Protein AF-A0A1W1XT63-F1 (afdb_monomer)

Sequence (164 aa):
MIDSFKRKLISIFGYTNSNISIFVNIAVVLITYFTTKLLGNNVVVSILSCICAVLMLGAIIQILRKDKNIKMIISYIVGTLFSIFATIMVYQINKYSNTNNDIMLAYVIKISICVMALLFDIPGAFFIMNKNNSKRKKILILACMIYITLIAVALILFFASKDI

Mean predicted aligned error: 10.66 Å

Solvent-accessible surface area (backbone atoms only — not comparable to full-atom values): 8868 Å² total; per-residue (Å²): 111,69,72,58,53,54,49,54,50,49,61,74,65,55,69,89,53,77,73,54,59,58,54,48,54,53,49,49,54,50,51,48,55,52,38,37,76,72,63,38,66,69,54,34,42,53,51,38,49,52,52,27,53,53,30,47,52,44,26,54,51,41,67,72,39,89,81,62,50,62,70,57,35,49,50,28,47,53,51,24,53,50,34,50,49,51,30,53,50,54,47,50,46,53,51,27,58,76,66,70,34,62,69,61,34,51,52,53,51,45,53,48,41,55,53,50,40,55,60,55,38,53,61,44,51,55,55,51,70,39,81,90,53,54,70,69,59,37,53,52,47,51,51,51,44,53,50,48,44,51,50,37,52,50,50,42,54,61,57,56,66,68,77,112

Radius of gyration: 18.55 Å; Cα contacts (8 Å, |Δi|>4): 98; chains: 1; bounding box: 47×46×45 Å

Organism: NCBI:txid1121291

pLDDT: mean 72.34, std 12.57, range [39.47, 87.31]

Foldseek 3Di:
DVVVVLVVLCVVLVPPDPVVLVVVLVVLVVVLVVCCVPPNLVVSLVSLVVVLVVLVSSLVSLVVDPPNPVVSNVSSVLSNVVSVLVSVLSVQLVVCVVVVVVVSNLVSVLVSLVVVLVSLVVVLVVVLPDPPDDPVVNVVSVVVSVVSVVVSVVVNVVSVVVVD

Structure (mmCIF, N/CA/C/O backbone):
data_AF-A0A1W1XT63-F1
#
_entry.id   AF-A0A1W1XT63-F1
#
loop_
_atom_site.group_PDB
_atom_site.id
_atom_site.type_symbol
_atom_site.label_atom_id
_atom_site.label_alt_id
_atom_site.label_comp_id
_atom_site.label_asym_id
_atom_site.label_entity_id
_atom_site.label_seq_id
_atom_site.pdbx_PDB_ins_code
_atom_site.Cartn_x
_atom_site.Cartn_y
_atom_site.Cartn_z
_atom_site.occupancy
_atom_site.B_iso_or_equiv
_atom_site.auth_seq_id
_atom_site.auth_comp_id
_atom_site.auth_asym_id
_atom_site.auth_atom_id
_atom_site.pdbx_PDB_model_num
ATOM 1 N N . MET A 1 1 ? -22.320 29.324 8.327 1.00 48.84 1 MET A N 1
ATOM 2 C CA . MET A 1 1 ? -22.045 28.653 7.030 1.00 48.84 1 MET A CA 1
ATOM 3 C C . MET A 1 1 ? -21.006 27.533 7.166 1.00 48.84 1 MET A C 1
ATOM 5 O O . MET A 1 1 ? -21.313 26.402 6.805 1.00 48.84 1 MET A O 1
ATOM 9 N N . ILE A 1 2 ? -19.843 27.795 7.782 1.00 54.38 2 ILE A N 1
ATOM 10 C CA . ILE A 1 2 ? -18.771 26.804 8.041 1.00 54.38 2 ILE A CA 1
ATOM 11 C C . ILE A 1 2 ? -19.268 25.569 8.820 1.00 54.38 2 ILE A C 1
ATOM 13 O O . ILE A 1 2 ? -18.957 24.441 8.448 1.00 54.38 2 ILE A O 1
ATOM 17 N N . ASP A 1 3 ? -20.129 25.748 9.827 1.00 59.91 3 ASP A N 1
ATOM 18 C CA . ASP A 1 3 ? -20.659 24.622 10.617 1.00 59.91 3 ASP A CA 1
ATOM 19 C C . ASP A 1 3 ? -21.652 23.721 9.872 1.00 59.91 3 ASP A C 1
ATOM 21 O O . ASP A 1 3 ? -21.847 22.568 10.257 1.00 59.91 3 ASP A O 1
ATOM 25 N N . SER A 1 4 ? -22.313 24.223 8.825 1.00 59.09 4 SER A N 1
ATOM 26 C CA . SER A 1 4 ? -23.206 23.409 7.985 1.00 59.09 4 SER A CA 1
ATOM 27 C C . SER A 1 4 ? -22.383 22.573 6.999 1.00 59.09 4 SER A C 1
ATOM 29 O O . SER A 1 4 ? -22.608 21.369 6.861 1.00 59.09 4 SER A O 1
ATOM 31 N N . PHE A 1 5 ? -21.348 23.181 6.413 1.00 59.22 5 PHE A N 1
ATOM 32 C CA . PHE A 1 5 ? -20.413 22.508 5.516 1.00 59.22 5 PHE A CA 1
ATOM 33 C C . PHE A 1 5 ? -19.601 21.424 6.242 1.00 59.22 5 PHE A C 1
ATOM 35 O O . PHE A 1 5 ? -19.547 20.279 5.793 1.00 59.22 5 PHE A O 1
ATOM 42 N N . LYS A 1 6 ? -19.072 21.741 7.431 1.00 56.19 6 LYS A N 1
ATOM 43 C CA . LYS A 1 6 ? -18.375 20.787 8.305 1.00 56.19 6 LYS A CA 1
ATOM 44 C C . LYS A 1 6 ? -19.259 19.588 8.667 1.00 56.19 6 LYS A C 1
ATOM 46 O O . LYS A 1 6 ? -18.787 18.457 8.626 1.00 56.19 6 LYS A O 1
ATOM 51 N N . ARG A 1 7 ? -20.544 19.807 8.978 1.00 61.78 7 ARG A N 1
ATOM 52 C CA . ARG A 1 7 ? -21.497 18.723 9.289 1.00 61.78 7 ARG A CA 1
ATOM 53 C C . ARG A 1 7 ? -21.778 17.815 8.089 1.00 61.78 7 ARG A C 1
ATOM 55 O O . ARG A 1 7 ? -21.750 16.600 8.260 1.00 61.78 7 ARG A O 1
ATOM 62 N N . LYS A 1 8 ? -21.967 18.375 6.888 1.00 60.66 8 LYS A N 1
ATOM 63 C CA . LYS A 1 8 ? -22.129 17.583 5.652 1.00 60.66 8 LYS A CA 1
ATOM 64 C C . LYS A 1 8 ? -20.889 16.745 5.336 1.00 60.66 8 LYS A C 1
ATOM 66 O O . LYS A 1 8 ? -21.005 15.564 5.019 1.00 60.66 8 LYS A O 1
ATOM 71 N N . LEU A 1 9 ? -19.700 17.319 5.492 1.00 53.50 9 LEU A N 1
ATOM 72 C CA . LEU A 1 9 ? -18.448 16.584 5.328 1.00 53.50 9 LEU A CA 1
ATOM 73 C C . LEU A 1 9 ? -18.315 15.448 6.352 1.00 53.50 9 LEU A C 1
ATOM 75 O O . LEU A 1 9 ? -18.041 14.312 5.976 1.00 53.50 9 LEU A O 1
ATOM 79 N N . ILE A 1 10 ? -18.600 15.704 7.630 1.00 60.91 10 ILE A N 1
ATOM 80 C CA . ILE A 1 10 ? -18.579 14.660 8.667 1.00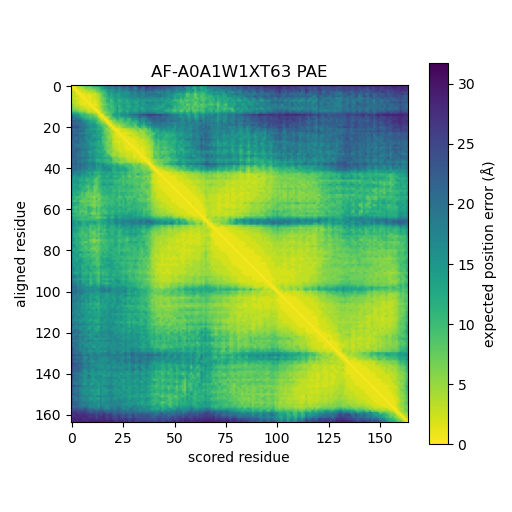 60.91 10 ILE A CA 1
ATOM 81 C C . ILE A 1 10 ? -19.574 13.531 8.354 1.00 60.91 10 ILE A C 1
ATOM 83 O O . ILE A 1 10 ? -19.246 12.375 8.605 1.00 60.91 10 ILE A O 1
ATOM 87 N N . SER A 1 11 ? -20.745 13.821 7.773 1.00 60.84 11 SER A N 1
ATOM 88 C CA . SER A 1 11 ? -21.691 12.768 7.368 1.00 60.84 11 SER A CA 1
ATOM 89 C C . SER A 1 11 ? -21.207 11.920 6.18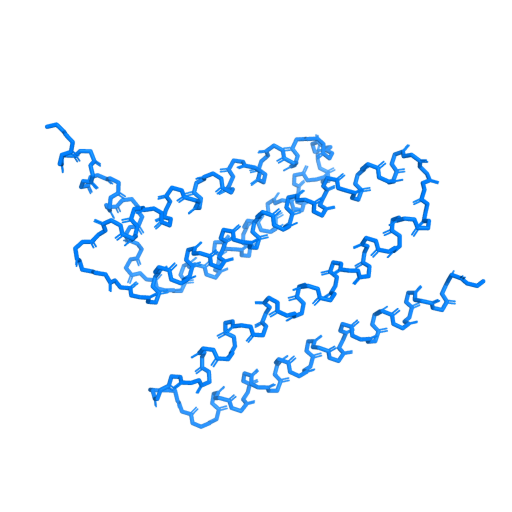9 1.00 60.84 11 SER A C 1
ATOM 91 O O . SER A 1 11 ? -21.485 10.728 6.163 1.00 60.84 11 SER A O 1
ATOM 93 N N . ILE A 1 12 ? -20.448 12.495 5.251 1.00 61.38 12 ILE A N 1
ATOM 94 C CA . ILE A 1 12 ? -19.915 11.768 4.084 1.00 61.38 12 ILE A CA 1
ATOM 95 C C . ILE A 1 12 ? -18.748 10.856 4.493 1.00 61.38 12 ILE A C 1
ATOM 97 O O . ILE A 1 12 ? -18.642 9.728 4.022 1.00 61.38 12 ILE A O 1
ATOM 101 N N . PHE A 1 13 ? -17.888 11.320 5.405 1.00 56.31 13 PHE A N 1
ATOM 102 C CA . PHE A 1 13 ? -16.714 10.567 5.873 1.00 56.31 13 PHE A CA 1
ATOM 103 C C . PHE A 1 13 ? -16.973 9.736 7.141 1.00 56.31 13 PHE A C 1
ATOM 105 O O . PHE A 1 13 ? -16.102 8.983 7.592 1.00 56.31 13 PHE A O 1
ATOM 112 N N . GLY A 1 14 ? -18.161 9.865 7.731 1.00 53.19 14 GLY A N 1
ATOM 113 C CA . GLY A 1 14 ? -18.624 9.128 8.899 1.00 53.19 14 GLY A CA 1
ATOM 114 C C . GLY A 1 14 ? -19.003 7.692 8.555 1.00 53.19 14 GLY A C 1
ATOM 115 O O . GLY A 1 14 ? -20.167 7.324 8.633 1.00 53.19 14 GLY A O 1
ATOM 116 N N . TYR A 1 15 ? -18.022 6.868 8.191 1.00 52.53 15 TYR A N 1
ATOM 117 C CA . TYR A 1 15 ? -18.234 5.441 7.956 1.00 52.53 15 TYR A CA 1
ATOM 118 C C . TYR A 1 15 ? -18.494 4.716 9.281 1.00 52.53 15 TYR A C 1
ATOM 120 O O . TYR A 1 15 ? -17.567 4.322 9.981 1.00 52.53 15 TYR A O 1
ATOM 128 N N . THR A 1 16 ? -19.759 4.516 9.642 1.00 49.44 16 THR A N 1
ATOM 129 C CA . THR A 1 16 ? -20.175 3.787 10.855 1.00 49.44 16 THR A CA 1
ATOM 130 C C . THR A 1 16 ? -19.841 2.288 10.832 1.00 49.44 16 THR A C 1
ATOM 132 O O . THR A 1 16 ? -19.973 1.633 11.861 1.00 49.44 16 THR A O 1
ATOM 135 N N . ASN A 1 17 ? -19.334 1.745 9.717 1.00 46.88 17 ASN A N 1
ATOM 136 C CA . ASN A 1 17 ? -18.953 0.336 9.582 1.00 46.88 17 ASN A CA 1
ATOM 137 C C . ASN A 1 17 ? -17.480 0.158 9.175 1.00 46.88 17 ASN A C 1
ATOM 139 O O . ASN A 1 17 ? -17.087 0.479 8.055 1.00 46.88 17 ASN A O 1
ATOM 143 N N . SER A 1 18 ? -16.671 -0.429 10.067 1.00 46.06 18 SER A N 1
ATOM 144 C CA . SER A 1 18 ? -15.232 -0.678 9.858 1.00 46.06 18 SER A CA 1
ATOM 145 C C . SER A 1 18 ? -14.918 -1.689 8.753 1.00 46.06 18 SER A C 1
ATOM 147 O O . SER A 1 18 ? -13.808 -1.694 8.236 1.00 46.06 18 SER A O 1
ATOM 149 N N . ASN A 1 19 ? -15.872 -2.547 8.382 1.00 39.78 19 ASN A N 1
ATOM 150 C CA . ASN A 1 19 ? -15.665 -3.562 7.345 1.00 39.78 19 ASN A CA 1
ATOM 151 C C . ASN A 1 19 ? -15.598 -2.962 5.934 1.00 39.78 19 ASN A C 1
ATOM 153 O O . ASN A 1 19 ? -15.048 -3.585 5.032 1.00 39.78 19 ASN A O 1
ATOM 157 N N . ILE A 1 20 ? -16.115 -1.746 5.742 1.00 45.47 20 ILE A N 1
ATOM 158 C CA . ILE A 1 20 ? -16.171 -1.122 4.420 1.00 45.47 20 ILE A CA 1
ATOM 159 C C . ILE A 1 20 ? -14.809 -0.519 4.032 1.00 45.47 20 ILE A C 1
ATOM 161 O O . ILE A 1 20 ? -14.480 -0.488 2.853 1.00 45.47 20 ILE A O 1
ATOM 165 N N . SER A 1 21 ? -13.946 -0.148 4.989 1.00 50.88 21 SER A N 1
ATOM 166 C CA . SER A 1 21 ? -12.633 0.441 4.671 1.00 50.88 21 SER A CA 1
ATOM 167 C C . SER A 1 21 ? -11.675 -0.539 3.983 1.00 50.88 21 SER A C 1
ATOM 169 O O . SER A 1 21 ? -10.953 -0.152 3.069 1.00 50.88 21 SER A O 1
ATOM 171 N N . ILE A 1 22 ? -11.694 -1.819 4.370 1.00 43.72 22 ILE A N 1
ATOM 172 C CA . ILE A 1 22 ? -10.837 -2.853 3.771 1.00 43.72 22 ILE A CA 1
ATOM 173 C C . ILE A 1 22 ? -11.308 -3.174 2.347 1.00 43.72 22 ILE A C 1
ATOM 175 O O . ILE A 1 22 ? -10.492 -3.206 1.429 1.00 43.72 22 ILE A O 1
ATOM 179 N N . PHE A 1 23 ? -12.620 -3.338 2.140 1.00 39.47 23 PHE A N 1
ATOM 180 C CA . PHE A 1 23 ? -13.192 -3.581 0.811 1.00 39.47 23 PHE A CA 1
ATOM 181 C C . PHE A 1 23 ? -13.004 -2.394 -0.135 1.00 39.47 23 PHE A C 1
ATOM 183 O O . PHE A 1 23 ? -12.698 -2.605 -1.303 1.00 39.47 23 PHE A O 1
ATOM 190 N N . VAL A 1 24 ? -13.116 -1.159 0.361 1.00 52.16 24 VAL A N 1
ATOM 191 C CA . VAL A 1 24 ? -12.837 0.047 -0.432 1.00 52.16 24 VAL A CA 1
ATOM 192 C C . VAL A 1 24 ? -11.361 0.115 -0.819 1.00 52.16 24 VAL A C 1
ATOM 194 O O . VAL A 1 24 ? -11.068 0.395 -1.974 1.00 52.16 24 VAL A O 1
ATOM 197 N N . ASN A 1 25 ? -10.428 -0.216 0.079 1.00 49.94 25 ASN A N 1
ATOM 198 C CA . ASN A 1 25 ? -9.001 -0.242 -0.260 1.00 49.94 25 ASN A CA 1
ATOM 199 C C . ASN A 1 25 ? -8.668 -1.325 -1.301 1.00 49.94 25 ASN A C 1
ATOM 201 O O . ASN A 1 25 ? -7.933 -1.054 -2.247 1.00 49.94 25 ASN A O 1
ATOM 205 N N . ILE A 1 26 ? -9.244 -2.527 -1.178 1.00 48.91 26 ILE A N 1
ATOM 206 C CA . ILE A 1 26 ? -9.076 -3.604 -2.171 1.00 48.91 26 ILE A CA 1
ATOM 207 C C . ILE A 1 26 ? -9.696 -3.203 -3.519 1.00 48.91 26 ILE A C 1
ATOM 209 O O . ILE A 1 26 ? -9.077 -3.398 -4.565 1.00 48.91 26 ILE A O 1
ATOM 213 N N . ALA A 1 27 ? -10.890 -2.606 -3.504 1.00 50.22 27 ALA A N 1
ATOM 214 C CA . ALA A 1 27 ? -11.563 -2.122 -4.705 1.00 50.22 27 ALA A CA 1
ATOM 215 C C . ALA A 1 27 ? -10.769 -1.004 -5.386 1.00 50.22 27 ALA A C 1
ATOM 217 O O . ALA A 1 27 ? -10.629 -1.022 -6.602 1.00 50.22 27 ALA A O 1
ATOM 218 N N . VAL A 1 28 ? -10.190 -0.077 -4.618 1.00 58.25 28 VAL A N 1
ATOM 219 C CA . VAL A 1 28 ? -9.298 0.963 -5.142 1.00 58.25 28 VAL A CA 1
ATOM 220 C C . VAL A 1 28 ? -8.094 0.332 -5.833 1.00 58.25 28 VAL A C 1
ATOM 222 O O . VAL A 1 28 ? -7.845 0.664 -6.984 1.00 58.25 28 VAL A O 1
ATOM 225 N N . VAL A 1 29 ? -7.409 -0.629 -5.204 1.00 57.16 29 VAL A N 1
ATOM 226 C CA . VAL A 1 29 ? -6.253 -1.313 -5.816 1.00 57.16 29 VAL A CA 1
ATOM 227 C C . VAL A 1 29 ? -6.639 -2.033 -7.115 1.00 57.16 29 VAL A C 1
ATOM 229 O O . VAL A 1 29 ? -5.921 -1.924 -8.110 1.00 57.16 29 VAL A O 1
ATOM 232 N N . LEU A 1 30 ? -7.787 -2.719 -7.146 1.00 54.81 30 LEU A N 1
ATOM 233 C CA . LEU A 1 30 ? -8.297 -3.383 -8.353 1.00 54.81 30 LEU A CA 1
ATOM 234 C C . LEU A 1 30 ? -8.660 -2.380 -9.452 1.00 54.81 30 LEU A C 1
ATOM 236 O O . LEU A 1 30 ? -8.265 -2.566 -10.601 1.00 54.81 30 LEU A O 1
ATOM 240 N N . ILE A 1 31 ? -9.365 -1.300 -9.114 1.00 60.25 31 ILE A N 1
ATOM 241 C CA . ILE A 1 31 ? -9.724 -0.237 -10.061 1.00 60.25 31 ILE A CA 1
ATOM 242 C C . ILE A 1 31 ? -8.458 0.424 -10.609 1.00 60.25 31 ILE A C 1
ATOM 244 O O . ILE A 1 31 ? -8.374 0.661 -11.812 1.00 60.25 31 ILE A O 1
ATOM 248 N N . THR A 1 32 ? -7.443 0.660 -9.775 1.00 57.75 32 THR A N 1
ATOM 249 C CA . THR A 1 32 ? -6.136 1.176 -10.203 1.00 57.75 32 THR A CA 1
ATOM 250 C C . THR A 1 32 ? -5.438 0.209 -11.163 1.00 57.75 32 THR A C 1
ATOM 252 O O . THR A 1 32 ? -4.939 0.644 -12.195 1.00 57.75 32 THR A O 1
ATOM 255 N N . TYR A 1 33 ? -5.455 -1.099 -10.891 1.00 59.31 33 TYR A N 1
ATOM 256 C CA . TYR A 1 33 ? -4.877 -2.112 -11.786 1.00 59.31 33 TYR A CA 1
ATOM 257 C C . TYR A 1 33 ? -5.621 -2.236 -13.129 1.00 59.31 33 TYR A C 1
ATOM 259 O O . TYR A 1 33 ? -5.012 -2.418 -14.183 1.00 59.31 33 TYR A O 1
ATOM 267 N N . PHE A 1 34 ? -6.950 -2.130 -13.132 1.00 57.22 34 PHE A N 1
ATOM 268 C CA . PHE A 1 34 ? -7.709 -2.147 -14.385 1.00 57.22 34 PHE A CA 1
ATOM 269 C C . PHE A 1 34 ? -7.523 -0.850 -15.177 1.00 57.22 34 PHE A C 1
ATOM 271 O O . PHE A 1 34 ? -7.406 -0.888 -16.402 1.00 57.22 34 PHE A O 1
ATOM 278 N N . THR A 1 35 ? -7.432 0.293 -14.495 1.00 60.81 35 THR A N 1
ATOM 279 C CA . THR A 1 35 ? -7.181 1.584 -15.151 1.00 60.81 35 THR A CA 1
ATOM 280 C C . THR A 1 35 ? -5.759 1.698 -15.701 1.00 60.81 35 THR A C 1
ATOM 282 O O . THR A 1 35 ? -5.609 2.262 -16.783 1.00 60.81 35 THR A O 1
ATOM 285 N N . THR A 1 36 ? -4.734 1.095 -15.079 1.00 57.81 36 THR A N 1
ATOM 286 C CA . THR A 1 36 ? -3.376 1.023 -15.670 1.00 57.81 36 THR A CA 1
ATOM 287 C C . THR A 1 36 ? -3.360 0.247 -16.967 1.00 57.81 36 THR A C 1
ATOM 289 O O . THR A 1 36 ? -2.751 0.689 -17.940 1.00 57.81 36 THR A O 1
ATOM 292 N N . LYS A 1 37 ? -4.064 -0.884 -17.002 1.00 56.25 37 LYS A N 1
ATOM 293 C CA . LYS A 1 37 ? -4.098 -1.751 -18.178 1.00 56.25 37 LYS A CA 1
ATOM 294 C C . LYS A 1 37 ? -4.885 -1.148 -19.348 1.00 56.25 37 LYS A C 1
ATOM 296 O O . LYS A 1 37 ? -4.594 -1.484 -20.491 1.00 56.25 37 LYS A O 1
ATOM 301 N N . LEU A 1 38 ? -5.869 -0.285 -19.075 1.00 57.97 38 LEU A N 1
ATOM 302 C CA . LEU A 1 38 ? -6.796 0.239 -20.087 1.00 57.97 38 LEU A CA 1
ATOM 303 C C . LEU A 1 38 ? -6.526 1.689 -20.523 1.00 57.97 38 LEU A C 1
ATOM 305 O O . LEU A 1 38 ? -6.828 2.023 -21.664 1.00 57.97 38 LEU A O 1
ATOM 309 N N . LEU A 1 39 ? -5.998 2.554 -19.648 1.00 63.66 39 LEU A N 1
ATOM 310 C CA . LEU A 1 39 ? -5.953 4.013 -19.877 1.00 63.66 39 LEU A CA 1
ATOM 311 C C . LEU A 1 39 ? -4.534 4.603 -19.926 1.00 63.66 39 LEU A C 1
ATOM 313 O O . LEU A 1 39 ? -4.372 5.800 -20.159 1.00 63.66 39 LEU A O 1
ATOM 317 N N . GLY A 1 40 ? -3.503 3.777 -19.733 1.00 64.94 40 GLY A N 1
ATOM 318 C CA . GLY A 1 40 ? -2.107 4.207 -19.736 1.00 64.94 40 GLY A CA 1
ATOM 319 C C . GLY A 1 40 ? -1.653 4.822 -18.407 1.00 64.94 40 GLY A C 1
ATOM 320 O O . GLY A 1 40 ? -2.427 5.377 -17.624 1.00 64.94 40 GLY A O 1
ATOM 321 N N . ASN A 1 41 ? -0.351 4.724 -18.143 1.00 68.25 41 ASN A N 1
ATOM 322 C CA . ASN A 1 41 ? 0.230 4.991 -16.823 1.00 68.25 41 ASN A CA 1
ATOM 323 C C . ASN A 1 41 ? 0.037 6.434 -16.318 1.00 68.25 41 ASN A C 1
ATOM 325 O O . ASN A 1 41 ? -0.056 6.646 -15.111 1.00 68.25 41 ASN A O 1
ATOM 329 N N . ASN A 1 42 ? -0.073 7.429 -17.206 1.00 69.56 42 ASN A N 1
ATOM 330 C CA . ASN A 1 42 ? -0.278 8.827 -16.802 1.00 69.56 42 ASN A CA 1
ATOM 331 C C . ASN A 1 42 ? -1.663 9.056 -16.172 1.00 69.56 42 ASN A C 1
ATOM 333 O O . ASN A 1 42 ? -1.768 9.754 -15.166 1.00 69.56 42 ASN A O 1
ATOM 337 N N . VAL A 1 43 ? -2.711 8.419 -16.707 1.00 75.25 43 VAL A N 1
ATOM 338 C CA . VAL A 1 43 ? -4.084 8.532 -16.178 1.00 75.25 43 VAL A CA 1
ATOM 339 C C . VAL A 1 43 ? -4.179 7.919 -14.780 1.00 75.25 43 VAL A C 1
ATOM 341 O O . VAL A 1 43 ? -4.868 8.433 -13.902 1.00 75.25 43 VAL A O 1
ATOM 344 N N . VAL A 1 44 ? -3.424 6.852 -14.539 1.00 71.69 44 VAL A N 1
ATOM 345 C CA . VAL A 1 44 ? -3.386 6.139 -13.256 1.00 71.69 44 VAL A CA 1
ATOM 346 C C . VAL A 1 44 ? -2.803 7.010 -12.162 1.00 71.69 44 VAL A C 1
ATOM 348 O O . VAL A 1 44 ? -3.370 7.085 -11.073 1.00 71.69 44 VAL A O 1
ATOM 351 N N . VAL A 1 45 ? -1.683 7.681 -12.445 1.00 75.50 45 VAL A N 1
ATOM 352 C CA . VAL A 1 45 ? -1.057 8.602 -11.491 1.00 75.50 45 VAL A CA 1
ATOM 353 C C . VAL A 1 45 ? -2.037 9.718 -11.127 1.00 75.50 45 VAL A C 1
ATOM 355 O O . VAL A 1 45 ? -2.158 10.059 -9.949 1.00 75.50 45 VAL A O 1
ATOM 358 N N . SER A 1 46 ? -2.800 10.235 -12.096 1.00 72.19 46 SER A N 1
ATOM 359 C CA . SER A 1 46 ? -3.847 11.232 -11.840 1.00 72.19 46 SER A CA 1
ATOM 360 C C . SER A 1 46 ? -4.980 10.687 -10.962 1.00 72.19 46 SER A C 1
ATOM 362 O O . SER A 1 46 ? -5.361 11.342 -9.992 1.00 72.19 46 SER A O 1
ATOM 364 N N . ILE A 1 47 ? -5.483 9.479 -11.238 1.00 76.00 47 ILE A N 1
ATOM 365 C CA . ILE A 1 47 ? -6.540 8.843 -10.433 1.00 76.00 47 ILE A CA 1
ATOM 366 C C . ILE A 1 47 ? -6.063 8.600 -8.996 1.00 76.00 47 ILE A C 1
ATOM 368 O O . ILE A 1 47 ? -6.762 8.962 -8.048 1.00 76.00 47 ILE A O 1
ATOM 372 N N . LEU A 1 48 ? -4.867 8.033 -8.819 1.00 77.00 48 LEU A N 1
ATOM 373 C CA . LEU A 1 48 ? -4.281 7.795 -7.498 1.00 77.00 48 LEU A CA 1
ATOM 374 C C . LEU A 1 48 ? -4.076 9.103 -6.724 1.00 77.00 48 LEU A C 1
ATOM 376 O O . LEU A 1 48 ? -4.410 9.175 -5.541 1.00 77.00 48 LEU A O 1
ATOM 380 N N . SER A 1 49 ? -3.638 10.163 -7.406 1.00 71.62 49 SER A N 1
ATOM 381 C CA . SER A 1 49 ? -3.505 11.499 -6.815 1.00 71.62 49 SER A CA 1
ATOM 382 C C . SER A 1 49 ? -4.856 12.053 -6.342 1.00 71.62 49 SER A C 1
ATOM 384 O O . SER A 1 49 ? -4.946 12.596 -5.239 1.00 71.62 49 SER A O 1
ATOM 386 N N . CYS A 1 50 ? -5.933 11.866 -7.117 1.00 71.69 50 CYS A N 1
ATOM 387 C CA . CYS A 1 50 ? -7.290 12.240 -6.704 1.00 71.69 50 CYS A CA 1
ATOM 388 C C . CYS A 1 50 ? -7.759 11.451 -5.475 1.00 71.69 50 CYS A C 1
ATOM 390 O O . CYS A 1 50 ? -8.272 12.043 -4.525 1.00 71.69 50 CYS A O 1
ATOM 392 N N . ILE A 1 51 ? -7.550 10.132 -5.454 1.00 76.69 51 ILE A N 1
ATOM 393 C CA . ILE A 1 51 ? -7.890 9.288 -4.297 1.00 76.69 51 ILE A CA 1
ATOM 394 C C . ILE A 1 51 ? -7.109 9.745 -3.062 1.00 76.69 51 ILE A C 1
ATOM 396 O O . ILE A 1 51 ? -7.672 9.873 -1.975 1.00 76.69 51 ILE A O 1
ATOM 400 N N . CYS A 1 52 ? -5.823 10.049 -3.228 1.00 77.00 52 CYS A N 1
ATOM 401 C CA . CYS A 1 52 ? -4.983 10.575 -2.166 1.00 77.00 52 CYS A CA 1
ATOM 402 C C . CYS A 1 52 ? -5.509 11.907 -1.605 1.00 77.00 52 CYS A C 1
ATOM 404 O O . CYS A 1 52 ? -5.549 12.083 -0.386 1.00 77.00 52 CYS A O 1
ATOM 406 N N . ALA A 1 53 ? -5.955 12.826 -2.464 1.00 68.81 53 ALA A N 1
ATOM 407 C CA . ALA A 1 53 ? -6.553 14.089 -2.036 1.00 68.81 53 ALA A CA 1
ATOM 408 C C . ALA A 1 53 ? -7.848 13.869 -1.231 1.00 68.81 53 ALA A C 1
ATOM 410 O O . ALA A 1 53 ? -8.048 14.498 -0.189 1.00 68.81 53 ALA A O 1
ATOM 411 N N . VAL A 1 54 ? -8.700 12.930 -1.660 1.00 72.50 54 VAL A N 1
ATOM 412 C CA . VAL A 1 54 ? -9.926 12.556 -0.931 1.00 72.50 54 VAL A CA 1
ATOM 413 C C . VAL A 1 54 ? -9.600 11.961 0.442 1.00 72.50 54 VAL A C 1
ATOM 415 O O . VAL A 1 54 ? -10.236 12.325 1.434 1.00 72.50 54 VAL A O 1
ATOM 418 N N . LEU A 1 55 ? -8.594 11.087 0.530 1.00 74.44 55 LEU A N 1
ATOM 419 C CA . LEU A 1 55 ? -8.155 10.497 1.799 1.00 74.44 55 LEU A CA 1
ATOM 420 C C . LEU A 1 55 ? -7.549 11.543 2.745 1.00 74.44 55 LEU A C 1
ATOM 422 O O . LEU A 1 55 ? -7.882 11.532 3.931 1.00 74.44 55 LEU A O 1
ATOM 426 N N . MET A 1 56 ? -6.756 12.490 2.227 1.00 74.25 56 MET A N 1
ATOM 427 C CA . MET A 1 56 ? -6.246 13.632 2.999 1.00 74.25 56 MET A CA 1
ATOM 428 C C . MET A 1 56 ? -7.380 14.481 3.575 1.00 74.25 56 MET A C 1
ATOM 430 O O . MET A 1 56 ? -7.369 14.795 4.766 1.00 74.25 56 MET A O 1
ATOM 434 N N . LEU A 1 57 ? -8.386 14.821 2.762 1.00 70.81 57 LEU A N 1
ATOM 435 C CA . LEU A 1 57 ? -9.569 15.544 3.235 1.00 70.81 57 LEU A CA 1
ATOM 436 C C . LEU A 1 57 ? -10.294 14.753 4.328 1.00 70.81 57 LEU A C 1
ATOM 438 O O . LEU A 1 57 ? -10.620 15.315 5.376 1.00 70.81 57 LEU A O 1
ATOM 442 N N . GLY A 1 58 ? -10.474 13.446 4.126 1.00 68.75 58 GLY A N 1
ATOM 443 C CA . GLY A 1 58 ? -11.024 12.544 5.134 1.00 68.75 58 GLY A CA 1
ATOM 444 C C . GLY A 1 58 ? -10.232 12.579 6.444 1.00 68.75 58 GLY A C 1
ATOM 445 O O . GLY A 1 58 ? -10.825 12.763 7.506 1.00 68.75 58 GLY A O 1
ATOM 446 N N . ALA A 1 59 ? -8.901 12.499 6.385 1.00 74.06 59 ALA A N 1
ATOM 447 C CA . ALA A 1 59 ? -8.029 12.573 7.558 1.00 74.06 59 ALA A CA 1
ATOM 448 C C . ALA A 1 59 ? -8.178 13.909 8.309 1.00 74.06 59 ALA A C 1
ATOM 450 O O . ALA A 1 59 ? -8.374 13.907 9.528 1.00 74.06 59 ALA A O 1
ATOM 451 N N . ILE A 1 60 ? -8.169 15.039 7.593 1.00 72.19 60 ILE A N 1
ATOM 452 C CA . ILE A 1 60 ? -8.367 16.380 8.169 1.00 72.19 60 ILE A CA 1
ATOM 453 C C . ILE A 1 60 ? -9.724 16.463 8.879 1.00 72.19 60 ILE A C 1
ATOM 455 O O . ILE A 1 60 ? -9.808 16.913 10.023 1.00 72.19 60 ILE A O 1
ATOM 459 N N . ILE A 1 61 ? -10.793 15.985 8.237 1.00 72.31 61 ILE A N 1
ATOM 460 C CA . ILE A 1 61 ? -12.148 16.008 8.803 1.00 72.31 61 ILE A CA 1
ATOM 461 C C . 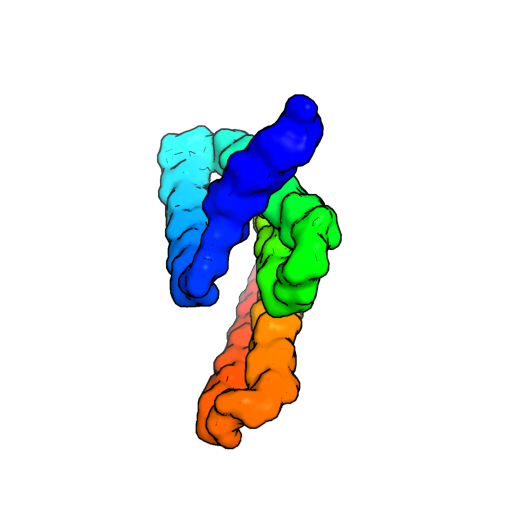ILE A 1 61 ? -12.231 15.158 10.076 1.00 72.31 61 ILE A C 1
ATOM 463 O O . ILE A 1 61 ? -12.829 15.605 11.058 1.00 72.31 61 ILE A O 1
ATOM 467 N N . GLN A 1 62 ? -11.611 13.973 10.095 1.00 73.62 62 GLN A N 1
ATOM 468 C CA . GLN A 1 62 ? -11.585 13.113 11.284 1.00 73.62 62 GLN A CA 1
ATOM 469 C C . GLN A 1 62 ? -10.804 13.751 12.444 1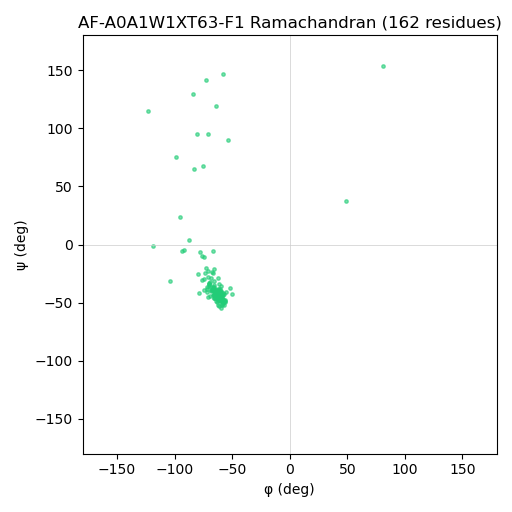.00 73.62 62 GLN A C 1
ATOM 471 O O . GLN A 1 62 ? -11.231 13.639 13.593 1.00 73.62 62 GLN A O 1
ATOM 476 N N . ILE A 1 63 ? -9.709 14.469 12.164 1.00 76.69 63 ILE A N 1
ATOM 477 C CA . ILE A 1 63 ? -8.941 15.215 13.180 1.00 76.69 63 ILE A CA 1
ATOM 478 C C . ILE A 1 63 ? -9.756 16.393 13.744 1.00 76.69 63 ILE A C 1
ATOM 480 O O . ILE A 1 63 ? -9.717 16.657 14.948 1.00 76.69 63 ILE A O 1
ATOM 484 N N . LEU A 1 64 ? -10.519 17.088 12.892 1.00 75.81 64 LEU A N 1
ATOM 485 C CA . LEU A 1 64 ? -11.351 18.243 13.262 1.00 75.81 64 LEU A CA 1
ATOM 486 C C . LEU A 1 64 ? -12.678 17.872 13.953 1.00 75.81 64 LEU A C 1
ATOM 488 O O . LEU A 1 64 ? -13.427 18.768 14.379 1.00 75.81 64 LEU A O 1
ATOM 492 N N . ARG A 1 65 ? -13.006 16.579 14.030 1.00 73.62 65 ARG A N 1
ATOM 493 C CA . ARG A 1 65 ? -14.226 16.058 14.653 1.00 73.62 65 ARG A CA 1
ATOM 494 C C . ARG A 1 65 ? -14.134 16.164 16.185 1.00 73.62 65 ARG A C 1
ATOM 496 O O . ARG A 1 65 ? -13.068 15.973 16.765 1.00 73.62 65 ARG A O 1
ATOM 503 N N . LYS A 1 66 ? -15.245 16.499 16.857 1.00 64.25 66 LYS A N 1
ATOM 504 C CA . LYS A 1 66 ? -15.275 16.652 18.329 1.00 64.25 66 LYS A CA 1
ATOM 505 C C . LYS A 1 66 ? -15.174 15.300 19.049 1.00 64.25 66 LYS A C 1
ATOM 507 O O . LYS A 1 6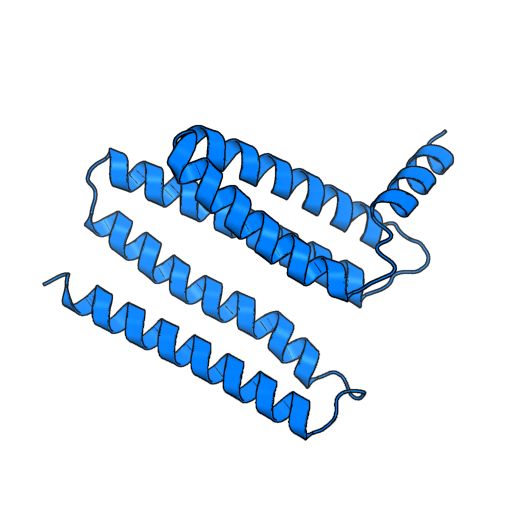6 ? -14.436 15.182 20.021 1.00 64.25 66 LYS A O 1
ATOM 512 N N . ASP A 1 67 ? -15.862 14.279 18.550 1.00 69.62 67 ASP A N 1
ATOM 513 C CA . ASP A 1 67 ? -15.807 12.884 18.997 1.00 69.62 67 ASP A CA 1
ATOM 514 C C . ASP A 1 67 ? -14.615 12.158 18.355 1.00 69.62 67 ASP A C 1
ATOM 516 O O . ASP A 1 67 ? -14.784 11.259 17.53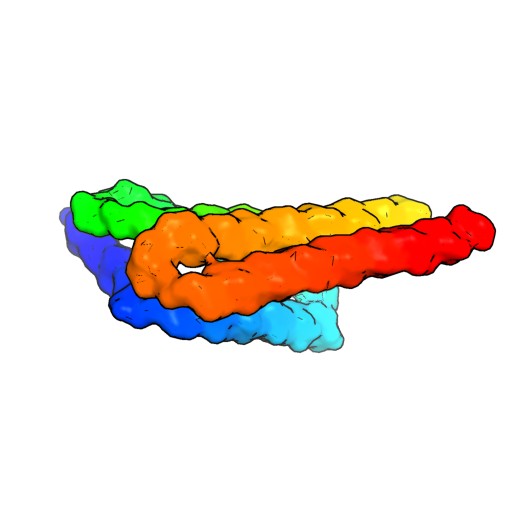4 1.00 69.62 67 ASP A O 1
ATOM 520 N N . LYS A 1 68 ? -13.394 12.598 18.693 1.00 66.81 68 LYS A N 1
ATOM 521 C CA . LYS A 1 68 ? -12.121 12.097 18.141 1.00 66.81 68 LYS A CA 1
ATOM 522 C C . LYS A 1 68 ? -11.998 10.572 18.266 1.00 66.81 68 LYS A C 1
ATOM 524 O O . LYS A 1 68 ? -11.452 10.051 19.238 1.00 66.81 68 LYS A O 1
ATOM 529 N N . ASN A 1 69 ? -12.465 9.838 17.259 1.00 76.69 69 ASN A N 1
ATOM 530 C CA . ASN A 1 69 ? -12.283 8.397 17.187 1.00 76.69 69 ASN A CA 1
ATOM 531 C C . ASN A 1 69 ? -10.874 8.099 16.667 1.00 76.69 69 ASN A C 1
ATOM 533 O O . ASN A 1 69 ? -10.634 8.058 15.459 1.00 76.69 69 ASN A O 1
ATOM 537 N N . ILE A 1 70 ? -9.945 7.872 17.598 1.00 72.75 70 ILE A N 1
ATOM 538 C CA . ILE A 1 70 ? -8.524 7.625 17.312 1.00 72.75 70 ILE A CA 1
ATOM 539 C C . ILE A 1 70 ? -8.340 6.501 16.281 1.00 72.75 70 ILE A C 1
ATOM 541 O O . ILE A 1 70 ? -7.499 6.619 15.396 1.00 72.75 70 ILE A O 1
ATOM 545 N N . LYS A 1 71 ? -9.163 5.443 16.327 1.00 71.25 71 LYS A N 1
ATOM 546 C CA . LYS A 1 71 ? -9.070 4.329 15.368 1.00 71.25 71 LYS A CA 1
ATOM 547 C C . LYS A 1 71 ? -9.374 4.774 13.936 1.00 71.25 71 LYS A C 1
ATOM 549 O O . LYS A 1 71 ? -8.683 4.355 13.013 1.00 71.25 71 LYS A O 1
ATOM 554 N N . MET A 1 72 ? -10.379 5.632 13.748 1.00 69.69 72 MET A N 1
ATOM 555 C CA . MET A 1 72 ? -10.697 6.185 12.427 1.00 69.69 72 MET A CA 1
ATOM 556 C C . MET A 1 72 ? -9.620 7.152 11.953 1.00 69.69 72 MET A C 1
ATOM 558 O O . MET A 1 72 ? -9.191 7.048 10.810 1.00 69.69 72 MET A O 1
ATOM 562 N N . ILE A 1 73 ? -9.144 8.042 12.828 1.00 75.06 73 ILE A N 1
ATOM 563 C CA . ILE A 1 73 ? -8.066 8.985 12.497 1.00 75.06 73 ILE A CA 1
ATOM 564 C C . ILE A 1 73 ? -6.832 8.220 11.999 1.00 75.06 73 ILE A C 1
ATOM 566 O O . ILE A 1 73 ? -6.333 8.509 10.914 1.00 75.06 73 ILE A O 1
ATOM 570 N N . ILE A 1 74 ? -6.396 7.191 12.735 1.00 72.44 74 ILE A N 1
ATOM 571 C CA . ILE A 1 74 ? -5.263 6.342 12.340 1.00 72.44 74 ILE A CA 1
ATOM 572 C C . ILE A 1 74 ? -5.540 5.653 11.001 1.00 72.44 74 ILE A C 1
ATOM 574 O O . ILE A 1 74 ? -4.681 5.673 10.127 1.00 72.44 74 ILE A O 1
ATOM 578 N N . SER A 1 75 ? -6.735 5.090 10.799 1.00 75.06 75 SER A N 1
ATOM 579 C CA . SER A 1 75 ? -7.078 4.420 9.538 1.00 75.06 75 SER A CA 1
ATOM 580 C C . SER A 1 75 ? -6.992 5.357 8.328 1.00 75.06 75 SER A C 1
ATOM 582 O O . SER A 1 75 ? -6.502 4.938 7.281 1.00 75.06 75 SER A O 1
ATOM 584 N N . TYR A 1 76 ? -7.452 6.606 8.454 1.00 73.62 76 TYR A N 1
ATOM 585 C CA . T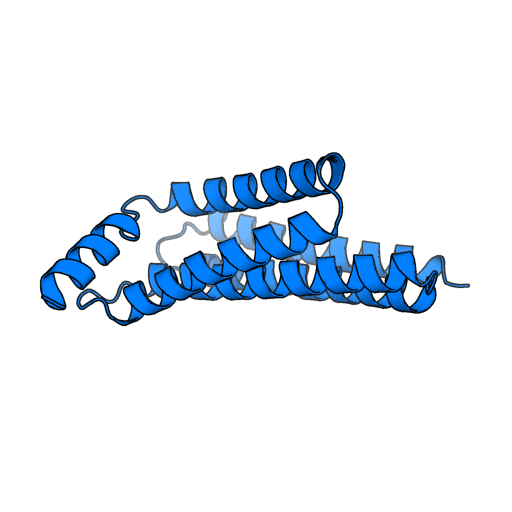YR A 1 76 ? -7.368 7.593 7.372 1.00 73.62 76 TYR A CA 1
ATOM 586 C C . TYR A 1 76 ? -5.932 8.076 7.143 1.00 73.62 76 TYR A C 1
ATOM 588 O O . TYR A 1 76 ? -5.528 8.227 5.992 1.00 73.62 76 TYR A O 1
ATOM 596 N N . ILE A 1 77 ? -5.141 8.269 8.204 1.00 78.12 77 ILE A N 1
ATOM 597 C CA . ILE A 1 77 ? -3.719 8.631 8.086 1.00 78.12 77 ILE A CA 1
ATOM 598 C C . ILE A 1 77 ? -2.940 7.512 7.386 1.00 78.12 77 ILE A C 1
ATOM 600 O O . ILE A 1 77 ? -2.244 7.776 6.409 1.00 78.12 77 ILE A O 1
ATOM 604 N N . VAL A 1 78 ? -3.099 6.262 7.829 1.00 76.12 78 VAL A N 1
ATOM 605 C CA . VAL A 1 78 ? -2.430 5.099 7.225 1.00 76.12 78 VAL A CA 1
ATOM 606 C C . VAL A 1 78 ? -2.863 4.917 5.770 1.00 76.12 78 VAL A C 1
ATOM 608 O O . VAL A 1 78 ? -2.011 4.745 4.903 1.00 76.12 78 VAL A O 1
ATOM 611 N N . GLY A 1 79 ? -4.163 5.026 5.475 1.00 75.50 79 GLY A N 1
ATOM 612 C CA . GLY A 1 79 ? -4.665 4.958 4.100 1.00 75.50 79 GLY A CA 1
ATOM 613 C C . GLY A 1 79 ? -4.102 6.069 3.209 1.00 75.50 79 GLY A C 1
ATOM 614 O O . GLY A 1 79 ? -3.726 5.815 2.067 1.00 75.50 79 GLY A O 1
ATOM 615 N N . THR A 1 80 ? -3.978 7.288 3.739 1.00 77.62 80 THR A N 1
ATOM 616 C CA . THR A 1 80 ? -3.375 8.417 3.017 1.00 77.62 80 THR A CA 1
ATOM 617 C C . THR A 1 80 ? -1.901 8.157 2.719 1.00 77.62 80 THR A C 1
ATOM 619 O O . THR A 1 80 ? -1.485 8.294 1.573 1.00 77.62 80 THR A O 1
ATOM 622 N N . LEU A 1 81 ? -1.120 7.728 3.716 1.00 79.50 81 LEU A N 1
ATOM 623 C CA . LEU A 1 81 ? 0.298 7.395 3.540 1.00 79.50 81 LEU A CA 1
ATOM 624 C C . LEU A 1 81 ? 0.494 6.286 2.501 1.00 79.50 81 LEU A C 1
ATOM 626 O O . LEU A 1 81 ? 1.351 6.409 1.628 1.00 79.50 81 LEU A O 1
ATOM 630 N N . PHE A 1 82 ? -0.341 5.245 2.550 1.00 82.19 82 PHE A N 1
ATOM 631 C CA . PHE A 1 82 ? -0.328 4.162 1.570 1.00 82.19 82 PHE A CA 1
ATOM 632 C C . PHE A 1 82 ? -0.639 4.669 0.157 1.00 82.19 82 PHE A C 1
ATOM 634 O O . PHE A 1 82 ? 0.039 4.296 -0.796 1.00 82.19 82 PHE A O 1
ATOM 641 N N . SER A 1 83 ? -1.630 5.552 0.019 1.00 76.88 83 SER A N 1
ATOM 642 C CA . SER A 1 83 ? -2.012 6.127 -1.274 1.00 76.88 83 SER A CA 1
ATOM 643 C C . SER A 1 83 ? -0.913 7.020 -1.863 1.00 76.88 83 SER A C 1
ATOM 645 O O . SER A 1 83 ? -0.575 6.878 -3.039 1.00 76.88 83 SER A O 1
ATOM 647 N N . ILE A 1 84 ? -0.285 7.880 -1.046 1.00 80.88 84 ILE A N 1
ATOM 648 C CA . ILE A 1 84 ? 0.875 8.693 -1.460 1.00 80.88 84 ILE A CA 1
ATOM 649 C C . ILE A 1 84 ? 1.994 7.779 -1.950 1.00 80.88 84 ILE A C 1
ATOM 651 O O . ILE A 1 84 ? 2.520 7.967 -3.046 1.00 80.88 84 ILE A O 1
ATOM 655 N N . PHE A 1 85 ? 2.328 6.769 -1.149 1.00 84.50 85 PHE A N 1
ATOM 656 C CA . PHE A 1 85 ? 3.378 5.822 -1.475 1.00 84.50 85 PHE A CA 1
ATOM 657 C C . PHE A 1 85 ? 3.098 5.097 -2.796 1.00 84.50 85 PHE A C 1
ATOM 659 O O . PHE A 1 85 ? 3.932 5.125 -3.698 1.00 84.50 85 PHE A O 1
ATOM 666 N N . ALA A 1 86 ? 1.900 4.530 -2.956 1.00 81.50 86 ALA A N 1
ATOM 667 C CA . ALA A 1 86 ? 1.489 3.860 -4.186 1.00 81.50 86 ALA A CA 1
ATOM 668 C C . ALA A 1 86 ? 1.567 4.793 -5.406 1.00 81.50 86 ALA A C 1
ATOM 670 O O . ALA A 1 86 ? 2.067 4.390 -6.455 1.00 81.50 86 ALA A O 1
ATOM 671 N N . THR A 1 87 ? 1.143 6.052 -5.260 1.00 81.25 87 THR A N 1
ATOM 672 C CA . THR A 1 87 ? 1.218 7.063 -6.329 1.00 81.25 87 THR A CA 1
ATOM 673 C C . THR A 1 87 ? 2.663 7.314 -6.759 1.00 81.25 87 THR A C 1
ATOM 675 O O . THR A 1 87 ? 2.968 7.286 -7.954 1.00 81.25 87 THR A O 1
ATOM 678 N N . ILE A 1 88 ? 3.565 7.514 -5.792 1.00 83.06 88 ILE A N 1
ATOM 679 C CA . ILE A 1 88 ? 4.994 7.733 -6.049 1.00 83.06 88 ILE A CA 1
ATOM 680 C C . ILE A 1 88 ? 5.610 6.503 -6.718 1.00 83.06 88 ILE A C 1
ATOM 682 O O . ILE A 1 88 ? 6.341 6.653 -7.697 1.00 83.06 88 ILE A O 1
ATOM 686 N N . MET A 1 89 ? 5.296 5.294 -6.242 1.00 84.94 89 MET A N 1
ATOM 687 C CA . MET A 1 89 ? 5.840 4.068 -6.826 1.00 84.94 89 MET A CA 1
ATOM 688 C C . MET A 1 89 ? 5.407 3.886 -8.278 1.00 84.94 89 MET A C 1
ATOM 690 O O . MET A 1 89 ? 6.252 3.633 -9.133 1.00 84.94 89 MET A O 1
ATOM 694 N N . VAL A 1 90 ? 4.118 4.069 -8.577 1.00 83.50 90 VAL A N 1
ATOM 695 C CA . VAL A 1 90 ? 3.598 3.974 -9.951 1.00 83.50 90 VAL A CA 1
ATOM 696 C C . VAL A 1 90 ? 4.262 5.011 -10.858 1.00 83.50 90 VAL A C 1
ATOM 698 O O . VAL A 1 90 ? 4.664 4.680 -11.974 1.00 83.50 90 VAL A O 1
ATOM 701 N N . TYR A 1 91 ? 4.438 6.244 -10.374 1.00 84.00 91 TYR A N 1
ATOM 702 C CA . TYR A 1 91 ? 5.137 7.286 -11.123 1.00 84.00 91 TYR A CA 1
ATOM 703 C C . TYR A 1 91 ? 6.596 6.908 -11.422 1.00 84.00 91 TYR A C 1
ATOM 705 O O . TYR A 1 91 ? 7.029 7.005 -12.571 1.00 84.00 91 TYR A O 1
ATOM 713 N N . GLN A 1 92 ? 7.343 6.441 -10.418 1.00 85.19 92 GLN A N 1
ATOM 714 C CA . GLN A 1 92 ? 8.751 6.067 -10.575 1.00 85.19 92 GLN A CA 1
ATOM 715 C C . GLN A 1 92 ? 8.915 4.849 -11.490 1.00 85.19 92 GLN A C 1
ATOM 717 O O . GLN A 1 92 ? 9.764 4.875 -12.378 1.00 85.19 92 GLN A O 1
ATOM 722 N N . ILE A 1 93 ? 8.076 3.818 -11.335 1.00 84.94 93 ILE A N 1
ATOM 723 C CA . ILE A 1 93 ? 8.058 2.641 -12.218 1.00 84.94 93 ILE A CA 1
ATOM 724 C C . ILE A 1 93 ? 7.835 3.075 -13.668 1.00 84.94 93 ILE A C 1
ATOM 726 O O . ILE A 1 93 ? 8.606 2.696 -14.545 1.00 84.94 93 ILE A O 1
ATOM 730 N N . ASN A 1 94 ? 6.832 3.921 -13.917 1.00 83.62 94 ASN A N 1
ATOM 731 C CA . ASN A 1 94 ? 6.551 4.424 -15.258 1.00 83.62 94 ASN A CA 1
ATOM 732 C C . ASN A 1 94 ? 7.724 5.243 -15.818 1.00 83.62 94 ASN A C 1
ATOM 734 O O . ASN A 1 94 ? 8.115 5.060 -16.968 1.00 83.62 94 ASN A O 1
ATOM 738 N N . LYS A 1 95 ? 8.315 6.124 -15.004 1.00 85.19 95 LYS A N 1
ATOM 739 C CA . LYS A 1 95 ? 9.463 6.939 -15.409 1.00 85.19 95 LYS A CA 1
ATOM 740 C C . LYS A 1 95 ? 10.646 6.063 -15.816 1.00 85.19 95 LYS A C 1
ATOM 742 O O . LYS A 1 95 ? 11.136 6.213 -16.930 1.00 85.19 95 LYS A O 1
ATOM 747 N N . TYR A 1 96 ? 11.080 5.152 -14.944 1.00 85.69 96 TYR A N 1
ATOM 748 C CA . TYR A 1 96 ? 12.270 4.340 -15.201 1.00 85.69 96 TYR A CA 1
ATOM 749 C C . TYR A 1 96 ? 12.059 3.305 -16.305 1.00 85.69 96 TYR A C 1
ATOM 751 O O . TYR A 1 96 ? 12.976 3.095 -17.100 1.00 85.69 96 TYR A O 1
ATOM 759 N N . SER A 1 97 ? 10.846 2.755 -16.416 1.00 82.50 97 SER A N 1
ATOM 760 C CA . SER A 1 97 ? 10.458 1.882 -17.526 1.00 82.50 97 SER A CA 1
ATOM 761 C C . SER A 1 97 ? 10.512 2.605 -18.873 1.00 82.50 97 SER A C 1
ATOM 763 O O . SER A 1 97 ? 11.024 2.039 -19.827 1.00 82.50 97 SER A O 1
ATOM 765 N N . ASN A 1 98 ? 10.037 3.852 -18.968 1.00 84.44 98 ASN A N 1
ATOM 766 C CA . ASN A 1 98 ? 10.056 4.599 -20.233 1.00 84.44 98 ASN A CA 1
ATOM 767 C C . ASN A 1 98 ? 11.465 5.077 -20.614 1.00 84.44 98 ASN A C 1
ATOM 769 O O . ASN A 1 98 ? 11.748 5.304 -21.786 1.00 84.44 98 ASN A O 1
ATOM 773 N N . THR A 1 99 ? 12.351 5.240 -19.628 1.00 87.00 99 THR A N 1
ATOM 774 C CA . THR A 1 99 ? 13.764 5.576 -19.853 1.00 87.00 99 THR A CA 1
ATOM 775 C C . THR A 1 99 ? 14.659 4.349 -20.063 1.00 87.00 99 THR A C 1
ATOM 777 O O . THR A 1 99 ? 15.871 4.525 -20.152 1.00 87.00 99 THR A O 1
ATOM 780 N N . ASN A 1 100 ? 14.098 3.130 -20.101 1.00 84.81 100 ASN A N 1
ATOM 781 C CA . ASN A 1 100 ? 14.829 1.854 -20.173 1.00 84.81 100 ASN A CA 1
ATOM 782 C C . ASN A 1 100 ? 15.968 1.743 -19.139 1.00 84.81 100 ASN A C 1
ATOM 784 O O . ASN A 1 100 ? 17.052 1.241 -19.430 1.00 84.81 100 ASN A O 1
ATOM 788 N N . ASN A 1 101 ? 15.752 2.271 -17.929 1.00 87.00 101 ASN A N 1
ATOM 789 C CA . ASN A 1 101 ? 16.736 2.211 -16.850 1.00 87.00 101 ASN A CA 1
ATOM 790 C C . ASN A 1 101 ? 16.378 1.061 -15.904 1.00 87.00 101 ASN A C 1
ATOM 792 O O . ASN A 1 101 ? 15.843 1.273 -14.810 1.00 87.00 101 ASN A O 1
ATOM 796 N N . ASP A 1 102 ? 16.656 -0.157 -16.364 1.00 83.31 102 ASP A N 1
ATOM 797 C CA . ASP A 1 102 ? 16.250 -1.404 -15.706 1.00 83.31 102 ASP A CA 1
ATOM 798 C C . ASP A 1 102 ? 16.854 -1.553 -14.305 1.00 83.31 102 ASP A C 1
ATOM 800 O O . ASP A 1 102 ? 16.186 -2.021 -13.385 1.00 83.31 102 ASP A O 1
ATOM 804 N N . ILE A 1 103 ? 18.078 -1.053 -14.109 1.00 84.44 103 ILE A N 1
ATOM 805 C CA . ILE A 1 103 ? 18.768 -1.059 -12.812 1.00 84.44 103 ILE A CA 1
ATOM 806 C C . ILE A 1 103 ? 17.987 -0.224 -11.790 1.00 84.44 103 ILE A C 1
ATOM 808 O O . ILE A 1 103 ? 17.668 -0.695 -10.695 1.00 84.44 103 ILE A O 1
ATOM 812 N N . MET A 1 104 ? 17.641 1.022 -12.135 1.00 85.94 104 MET A N 1
ATOM 813 C CA . MET A 1 104 ? 16.864 1.880 -11.234 1.00 85.94 104 MET A CA 1
ATOM 814 C C . MET A 1 104 ? 15.452 1.342 -11.022 1.00 85.94 104 MET A C 1
ATOM 816 O O . MET A 1 104 ? 14.946 1.391 -9.900 1.00 85.94 104 MET A O 1
ATOM 820 N N . LEU A 1 105 ? 14.835 0.775 -12.060 1.00 84.00 105 LEU A N 1
ATOM 821 C CA . LEU A 1 105 ? 13.533 0.127 -11.950 1.00 84.00 105 LEU A CA 1
ATOM 822 C C . LEU A 1 105 ? 13.564 -1.049 -10.956 1.00 84.00 105 LEU A C 1
ATOM 824 O O . LEU A 1 105 ? 12.682 -1.144 -10.099 1.00 84.00 105 LEU A O 1
ATOM 828 N N . ALA A 1 106 ? 14.595 -1.895 -11.004 1.00 81.94 106 ALA A N 1
ATOM 829 C CA . ALA A 1 106 ? 14.773 -3.005 -10.072 1.00 81.94 106 ALA A CA 1
ATOM 830 C C . ALA A 1 106 ? 14.925 -2.519 -8.621 1.00 81.94 106 ALA A C 1
ATOM 832 O O . ALA A 1 106 ? 14.264 -3.045 -7.719 1.00 81.94 106 ALA A O 1
ATOM 833 N N . TYR A 1 107 ? 15.720 -1.471 -8.376 1.00 84.94 107 TYR A N 1
ATOM 834 C CA . TYR A 1 107 ? 15.833 -0.867 -7.042 1.00 84.94 107 TYR A CA 1
ATOM 835 C C . TYR A 1 107 ? 14.504 -0.303 -6.537 1.00 84.94 107 TYR A C 1
ATOM 837 O O . TYR A 1 107 ? 14.129 -0.531 -5.385 1.00 84.94 107 TYR A O 1
ATOM 845 N N . VAL A 1 108 ? 13.766 0.390 -7.403 1.00 86.94 108 VAL A N 1
ATOM 846 C CA . VAL A 1 108 ? 12.438 0.938 -7.101 1.00 86.94 108 VAL A CA 1
ATOM 847 C C . VAL A 1 108 ? 11.467 -0.179 -6.709 1.00 86.94 108 VAL A C 1
ATOM 849 O O . VAL A 1 108 ? 10.772 -0.052 -5.699 1.00 86.94 108 VAL A O 1
ATOM 852 N N . ILE A 1 109 ? 11.457 -1.305 -7.426 1.00 84.31 109 ILE A N 1
ATOM 853 C CA . ILE A 1 109 ? 10.625 -2.472 -7.089 1.00 84.31 109 ILE A CA 1
ATOM 854 C C . ILE A 1 109 ? 11.044 -3.084 -5.742 1.00 84.31 109 ILE A C 1
ATOM 856 O O . ILE A 1 109 ? 10.184 -3.347 -4.899 1.00 84.31 109 ILE A O 1
ATOM 860 N N . LYS A 1 110 ? 12.348 -3.254 -5.485 1.00 82.88 110 LYS A N 1
ATOM 861 C CA . LYS A 1 110 ? 12.855 -3.807 -4.213 1.00 82.88 110 LYS A CA 1
ATOM 862 C C . LYS A 1 110 ? 12.452 -2.944 -3.016 1.00 82.88 110 LYS A C 1
ATOM 864 O O . LYS A 1 110 ? 11.892 -3.455 -2.047 1.00 82.88 110 LYS A O 1
ATOM 869 N N . ILE A 1 111 ? 12.666 -1.629 -3.107 1.00 84.06 111 ILE A N 1
ATOM 870 C CA . ILE A 1 111 ? 12.255 -0.674 -2.067 1.00 84.06 111 ILE A CA 1
ATOM 871 C C . ILE A 1 111 ? 10.729 -0.704 -1.892 1.00 84.06 111 ILE A C 1
ATOM 873 O O . ILE A 1 111 ? 10.247 -0.671 -0.759 1.00 84.06 111 ILE A O 1
ATOM 877 N N . SER A 1 112 ? 9.971 -0.845 -2.989 1.00 85.62 112 SER A N 1
ATOM 878 C CA . SER A 1 112 ? 8.505 -0.944 -2.942 1.00 85.62 112 SER A CA 1
ATOM 879 C C . SER A 1 112 ? 8.018 -2.084 -2.062 1.00 85.62 112 SER A C 1
ATOM 881 O O . SER A 1 112 ? 7.138 -1.901 -1.220 1.00 85.62 112 SER A O 1
ATOM 883 N N . ILE A 1 113 ? 8.605 -3.263 -2.265 1.00 83.56 113 ILE A N 1
ATOM 884 C CA . ILE A 1 113 ? 8.254 -4.492 -1.554 1.00 83.56 113 ILE A CA 1
ATOM 885 C C . ILE A 1 113 ? 8.595 -4.362 -0.063 1.00 83.56 113 ILE A C 1
ATOM 887 O O . ILE A 1 113 ? 7.752 -4.687 0.774 1.00 83.56 113 ILE A O 1
ATOM 891 N N . CYS A 1 114 ? 9.771 -3.814 0.276 1.00 82.12 114 CYS A N 1
ATOM 892 C CA . CYS A 1 114 ? 10.159 -3.545 1.667 1.00 82.12 114 CYS A CA 1
ATOM 893 C C . CYS A 1 114 ? 9.159 -2.632 2.380 1.00 82.12 114 CYS A C 1
ATOM 895 O O . CYS A 1 114 ? 8.679 -2.946 3.470 1.00 82.12 114 CYS A O 1
ATOM 897 N N . VAL A 1 115 ? 8.848 -1.486 1.771 1.00 83.81 115 VAL A N 1
ATOM 898 C CA . VAL A 1 115 ? 7.976 -0.490 2.399 1.00 83.81 115 VAL A CA 1
ATOM 899 C C . VAL A 1 115 ? 6.542 -1.012 2.496 1.00 83.81 115 VAL A C 1
ATOM 901 O O . VAL A 1 115 ? 5.902 -0.790 3.523 1.00 83.81 115 VAL A O 1
ATOM 904 N N . MET A 1 116 ? 6.046 -1.767 1.505 1.00 81.31 116 MET A N 1
ATOM 905 C CA . MET A 1 116 ? 4.729 -2.402 1.623 1.00 81.31 116 MET A CA 1
ATOM 906 C C . MET A 1 116 ? 4.661 -3.418 2.758 1.00 81.31 116 MET A C 1
ATOM 908 O O . MET A 1 116 ? 3.677 -3.402 3.495 1.00 81.31 116 MET A O 1
ATOM 912 N N . ALA A 1 117 ? 5.682 -4.258 2.944 1.00 81.31 117 ALA A N 1
ATOM 913 C CA . ALA A 1 117 ? 5.708 -5.203 4.061 1.00 81.31 117 ALA A CA 1
ATOM 914 C C . ALA A 1 117 ? 5.596 -4.472 5.413 1.00 81.31 117 ALA A C 1
ATOM 916 O O . ALA A 1 117 ? 4.713 -4.779 6.213 1.00 81.31 117 ALA A O 1
ATOM 917 N N . LEU A 1 118 ? 6.387 -3.410 5.606 1.00 81.12 118 LEU A N 1
ATOM 918 C CA . LEU A 1 118 ? 6.326 -2.581 6.816 1.00 81.12 118 LEU A CA 1
ATOM 919 C C . LEU A 1 118 ? 4.967 -1.884 6.996 1.00 81.12 118 LEU A C 1
ATOM 921 O O . LEU A 1 118 ? 4.454 -1.792 8.113 1.00 81.12 118 LEU A O 1
ATOM 925 N N . LEU A 1 119 ? 4.357 -1.402 5.909 1.00 79.06 119 LEU A N 1
ATOM 926 C CA . LEU A 1 119 ? 3.036 -0.772 5.959 1.00 79.06 119 LEU A CA 1
ATOM 927 C C . LEU A 1 119 ? 1.929 -1.759 6.350 1.00 79.06 119 LEU A C 1
ATOM 929 O O . LEU A 1 119 ? 0.976 -1.339 7.006 1.00 79.06 119 LEU A O 1
ATOM 933 N N . PHE A 1 120 ? 2.044 -3.044 6.003 1.00 77.81 120 PHE A N 1
ATOM 934 C CA . PHE A 1 120 ? 1.120 -4.086 6.472 1.00 77.81 120 PHE A CA 1
ATOM 935 C C . PHE A 1 120 ? 1.347 -4.468 7.939 1.00 77.81 120 PHE A C 1
ATOM 937 O O . PHE A 1 120 ? 0.383 -4.798 8.642 1.00 77.81 120 PHE A O 1
ATOM 944 N N . ASP A 1 121 ? 2.580 -4.348 8.430 1.00 78.81 121 ASP A N 1
ATOM 945 C CA . ASP A 1 121 ? 2.907 -4.666 9.817 1.00 78.81 121 ASP A CA 1
ATOM 946 C C . ASP A 1 121 ? 2.315 -3.661 10.820 1.00 78.81 121 ASP A C 1
ATOM 948 O O . ASP A 1 121 ? 1.884 -4.049 11.910 1.00 78.81 121 ASP A O 1
ATOM 952 N N . ILE A 1 122 ? 2.212 -2.377 10.455 1.00 77.50 122 ILE A N 1
ATOM 953 C CA . ILE A 1 122 ? 1.691 -1.316 11.340 1.00 77.50 122 ILE A CA 1
ATOM 954 C C . ILE A 1 122 ? 0.222 -1.571 11.770 1.00 77.50 122 ILE A C 1
ATOM 956 O O . ILE A 1 122 ? -0.053 -1.596 12.978 1.00 77.50 122 ILE A O 1
ATOM 960 N N . PRO A 1 123 ? -0.748 -1.800 10.856 1.00 72.94 123 PRO A N 1
ATOM 961 C CA . PRO A 1 123 ? -2.112 -2.182 11.227 1.00 72.94 123 PRO A CA 1
ATOM 962 C C . PRO A 1 123 ? -2.172 -3.497 12.008 1.00 72.94 123 PRO A C 1
ATOM 964 O O . PRO A 1 123 ? -2.966 -3.616 12.948 1.00 72.94 123 PRO A O 1
ATOM 967 N N . GLY A 1 124 ? -1.341 -4.477 11.635 1.00 73.56 124 GLY A N 1
ATOM 968 C CA . GLY A 1 124 ? -1.266 -5.773 12.306 1.00 73.56 124 GLY A CA 1
ATOM 969 C C . GLY A 1 124 ? -0.844 -5.639 13.772 1.00 73.56 124 GLY A C 1
ATOM 970 O O . GLY A 1 124 ? -1.521 -6.162 14.664 1.00 73.56 124 GLY A O 1
ATOM 971 N N . ALA A 1 125 ? 0.185 -4.833 14.045 1.00 75.88 125 ALA A N 1
ATOM 972 C CA . ALA A 1 125 ? 0.634 -4.508 15.395 1.00 75.88 125 ALA A CA 1
ATOM 973 C C . ALA A 1 125 ? -0.482 -3.850 16.226 1.00 75.88 125 ALA A C 1
ATOM 975 O O . ALA A 1 125 ? -0.750 -4.269 17.357 1.00 75.88 125 ALA A O 1
ATOM 976 N N . PHE A 1 126 ? -1.214 -2.890 15.649 1.00 77.25 126 PHE A N 1
ATOM 977 C CA . PHE A 1 126 ? -2.350 -2.254 16.326 1.00 77.25 126 PHE A CA 1
ATOM 978 C C . PHE A 1 126 ? -3.468 -3.261 16.660 1.00 77.25 126 PHE A C 1
ATOM 980 O O . PHE A 1 126 ? -4.059 -3.223 17.746 1.00 77.25 126 PHE A O 1
ATOM 987 N N . PHE A 1 127 ? -3.731 -4.215 15.762 1.00 77.00 127 PHE A N 1
ATOM 988 C CA . PHE A 1 127 ? -4.675 -5.308 16.004 1.00 77.00 127 PHE A CA 1
ATOM 989 C C . PHE A 1 127 ? -4.222 -6.242 17.135 1.00 77.00 127 PHE A C 1
ATOM 991 O O . PHE A 1 127 ? -5.052 -6.667 17.948 1.00 77.00 127 PHE A O 1
ATOM 998 N N . ILE A 1 128 ? -2.928 -6.548 17.230 1.00 79.94 128 ILE A N 1
ATOM 999 C CA . ILE A 1 128 ? -2.370 -7.389 18.299 1.00 79.94 128 ILE A CA 1
ATOM 1000 C C . ILE A 1 128 ? -2.435 -6.668 19.654 1.00 79.94 128 ILE A C 1
ATOM 1002 O O . ILE A 1 128 ? -2.799 -7.282 20.664 1.00 79.94 128 ILE A O 1
ATOM 1006 N N . MET A 1 129 ? -2.161 -5.363 19.695 1.00 77.12 129 MET A N 1
ATOM 1007 C CA . MET A 1 129 ? -2.208 -4.566 20.929 1.00 77.12 129 MET A CA 1
ATOM 1008 C C . MET A 1 129 ? -3.631 -4.399 21.488 1.00 77.12 129 MET A C 1
ATOM 1010 O O . MET A 1 129 ? -3.809 -4.221 22.694 1.00 77.12 129 MET A O 1
ATOM 1014 N N . ASN A 1 130 ? -4.669 -4.521 20.655 1.00 78.56 130 ASN A N 1
ATOM 1015 C CA . ASN A 1 130 ? -6.056 -4.402 21.101 1.00 78.56 130 ASN A CA 1
ATOM 1016 C C . ASN A 1 130 ? -6.446 -5.526 22.088 1.00 78.56 130 ASN A C 1
ATOM 1018 O O . ASN A 1 130 ? -6.431 -6.715 21.754 1.00 78.56 130 ASN A O 1
ATOM 1022 N N . LYS A 1 131 ? -6.829 -5.162 23.320 1.00 77.12 131 LYS A N 1
ATOM 1023 C CA . LYS A 1 131 ? -7.182 -6.113 24.394 1.00 77.12 131 LYS A CA 1
ATOM 1024 C C . LYS A 1 131 ? -8.461 -6.913 24.113 1.00 77.12 131 LYS A C 1
ATOM 1026 O O . LYS A 1 131 ? -8.564 -8.038 24.583 1.00 77.12 131 LYS A O 1
ATOM 1031 N N . ASN A 1 132 ? -9.370 -6.394 23.284 1.00 82.00 132 ASN A N 1
ATOM 1032 C CA . ASN A 1 132 ? -10.632 -7.070 22.946 1.00 82.00 132 ASN A CA 1
ATOM 1033 C C . ASN A 1 132 ? -10.460 -8.260 21.984 1.00 82.00 132 ASN A C 1
ATOM 1035 O O . ASN A 1 132 ? -11.402 -9.016 21.756 1.00 82.00 132 ASN A O 1
ATOM 1039 N N . ASN A 1 133 ? -9.277 -8.433 21.389 1.00 81.12 133 ASN A N 1
ATOM 1040 C CA . ASN A 1 133 ? -9.028 -9.523 20.454 1.00 81.12 133 ASN A CA 1
ATOM 1041 C C . ASN A 1 133 ? -8.646 -10.811 21.196 1.00 81.12 133 ASN A C 1
ATOM 1043 O O . ASN A 1 133 ? -7.728 -10.826 22.014 1.00 81.12 133 ASN A O 1
ATOM 1047 N N . SER A 1 134 ? -9.312 -11.921 20.862 1.00 86.44 134 SER A N 1
ATOM 1048 C CA . SER A 1 134 ? -8.981 -13.249 21.398 1.00 86.44 134 SER A CA 1
ATOM 1049 C C . SER A 1 134 ? -7.528 -13.636 21.092 1.00 86.44 134 SER A C 1
ATOM 1051 O O . SER A 1 134 ? -7.037 -13.329 20.001 1.00 86.44 134 SER A O 1
ATOM 1053 N N . LYS A 1 135 ? -6.875 -14.390 21.989 1.00 83.88 135 LYS A N 1
ATOM 1054 C CA . LYS A 1 135 ? -5.489 -14.871 21.803 1.00 83.88 135 LYS A CA 1
ATOM 1055 C C . LYS A 1 135 ? -5.272 -15.554 20.442 1.00 83.88 135 LYS A C 1
ATOM 1057 O O . LYS A 1 135 ? -4.303 -15.238 19.764 1.00 83.88 135 LYS A O 1
ATOM 1062 N N . ARG A 1 136 ? -6.215 -16.399 19.995 1.00 81.38 136 ARG A N 1
ATOM 1063 C CA . ARG A 1 136 ? -6.159 -17.074 18.680 1.00 81.38 136 ARG A CA 1
ATOM 1064 C C . ARG A 1 136 ? -6.078 -16.090 17.506 1.00 81.38 136 ARG A C 1
ATOM 1066 O O . ARG A 1 136 ? -5.222 -16.248 16.647 1.00 81.38 136 ARG A O 1
ATOM 1073 N N . LYS A 1 137 ? -6.915 -15.042 17.493 1.00 78.31 137 LYS A N 1
ATOM 1074 C CA . LYS A 1 137 ? -6.884 -13.998 16.447 1.00 78.31 137 LYS A CA 1
ATOM 1075 C C . LYS A 1 137 ? -5.554 -13.241 16.423 1.00 78.31 137 LYS A C 1
ATOM 1077 O O . LYS A 1 137 ? -5.047 -12.960 15.347 1.00 78.31 137 LYS A O 1
ATOM 1082 N N . LYS A 1 138 ? -4.979 -12.935 17.591 1.00 80.69 138 LYS A N 1
ATOM 1083 C CA . LYS A 1 138 ? -3.677 -12.250 17.674 1.00 80.69 138 LYS A CA 1
ATOM 1084 C C . LYS A 1 138 ? -2.547 -13.101 17.095 1.00 80.69 138 LYS A C 1
ATOM 1086 O O . LYS A 1 138 ? -1.744 -12.581 16.334 1.00 80.69 138 LYS A O 1
ATOM 1091 N N . ILE A 1 139 ? -2.527 -14.396 17.422 1.00 85.38 139 ILE A N 1
ATOM 1092 C CA . ILE A 1 139 ? -1.544 -15.351 16.890 1.00 85.38 139 ILE A CA 1
ATOM 1093 C C . ILE A 1 139 ? -1.677 -15.471 15.369 1.00 85.38 139 ILE A C 1
ATOM 1095 O O . ILE A 1 139 ? -0.672 -15.423 14.672 1.00 85.38 139 ILE A O 1
ATOM 1099 N N . LEU A 1 140 ? -2.905 -15.567 14.849 1.00 85.31 140 LEU A N 1
ATOM 1100 C CA . LEU A 1 140 ? -3.143 -15.645 13.407 1.00 85.31 140 LEU A CA 1
ATOM 1101 C C . LEU A 1 140 ? -2.650 -14.389 12.671 1.00 85.31 140 LEU A C 1
ATOM 1103 O O . LEU A 1 140 ? -1.976 -14.509 11.656 1.00 85.31 140 LEU A O 1
ATOM 1107 N N . ILE A 1 141 ? -2.926 -13.194 13.204 1.00 82.81 141 ILE A N 1
ATOM 1108 C CA . ILE A 1 141 ? -2.449 -11.930 12.616 1.00 82.81 141 ILE A CA 1
ATOM 1109 C C . ILE A 1 141 ? -0.920 -11.846 12.657 1.00 82.81 141 ILE A C 1
ATOM 1111 O O . ILE A 1 141 ? -0.312 -11.482 11.656 1.00 82.81 141 ILE A O 1
ATOM 1115 N N . LEU A 1 142 ? -0.297 -12.230 13.776 1.00 84.31 142 LEU A N 1
ATOM 1116 C CA . LEU A 1 142 ? 1.162 -12.268 13.897 1.00 84.31 142 LEU A CA 1
ATOM 1117 C C . LEU A 1 142 ? 1.790 -13.232 12.879 1.00 84.31 142 LEU A C 1
ATOM 1119 O O . LEU A 1 142 ? 2.778 -12.886 12.239 1.00 84.31 142 LEU A O 1
ATOM 1123 N N . ALA A 1 143 ? 1.199 -14.416 12.693 1.00 85.38 143 ALA A N 1
ATOM 1124 C CA . ALA A 1 143 ? 1.651 -15.375 11.690 1.00 85.38 143 ALA A CA 1
ATOM 1125 C C . ALA A 1 143 ? 1.530 -14.807 10.266 1.00 85.38 143 ALA A C 1
ATOM 1127 O O . ALA A 1 143 ? 2.461 -14.952 9.479 1.00 85.38 143 ALA A O 1
ATOM 1128 N N . CYS A 1 144 ? 0.432 -14.109 9.947 1.00 83.31 144 CYS A N 1
ATOM 1129 C CA . CYS A 1 144 ? 0.277 -13.422 8.663 1.00 83.31 144 CYS A CA 1
ATOM 1130 C C . CYS A 1 144 ? 1.337 -12.332 8.445 1.00 83.31 144 CYS A C 1
ATOM 1132 O O . CYS A 1 144 ? 1.901 -12.271 7.358 1.00 83.31 144 CYS A O 1
ATOM 1134 N N . MET A 1 145 ? 1.630 -11.508 9.458 1.00 85.06 145 MET A N 1
ATOM 1135 C CA . MET A 1 145 ? 2.678 -10.476 9.386 1.00 85.06 145 MET A CA 1
ATOM 1136 C C . MET A 1 145 ? 4.047 -11.094 9.080 1.00 85.06 145 MET A C 1
ATOM 1138 O O . MET A 1 145 ? 4.687 -10.741 8.094 1.00 85.06 145 MET A O 1
ATOM 1142 N N . ILE A 1 146 ? 4.450 -12.106 9.860 1.00 85.81 146 ILE A N 1
ATOM 1143 C CA . ILE A 1 146 ? 5.717 -12.825 9.649 1.00 85.81 146 ILE A CA 1
ATOM 1144 C C . ILE A 1 146 ? 5.768 -13.435 8.244 1.00 85.81 146 ILE A C 1
ATOM 1146 O O . ILE A 1 146 ? 6.784 -13.330 7.562 1.00 85.81 146 ILE A O 1
ATOM 1150 N N . TYR A 1 147 ? 4.672 -14.047 7.792 1.00 87.31 147 TYR A N 1
ATOM 1151 C CA . TYR A 1 147 ? 4.592 -14.662 6.471 1.00 87.31 147 TYR A CA 1
ATOM 1152 C C . TYR A 1 147 ? 4.750 -13.643 5.332 1.00 87.31 147 TYR A C 1
ATOM 1154 O O . TYR A 1 147 ? 5.516 -13.888 4.401 1.00 87.31 147 TYR A O 1
ATOM 1162 N N . ILE A 1 148 ? 4.087 -12.484 5.420 1.00 85.00 148 ILE A N 1
ATOM 1163 C CA . ILE A 1 148 ? 4.224 -11.398 4.436 1.00 85.00 148 ILE A CA 1
ATOM 1164 C C . ILE A 1 148 ? 5.671 -10.898 4.390 1.00 85.00 148 ILE A C 1
ATOM 1166 O O . ILE A 1 148 ? 6.227 -10.739 3.303 1.00 85.00 148 ILE A O 1
ATOM 1170 N N . THR A 1 149 ? 6.305 -10.711 5.547 1.00 85.94 149 THR A N 1
ATOM 1171 C CA . THR A 1 149 ? 7.699 -10.255 5.629 1.00 85.94 149 THR A CA 1
ATOM 1172 C C . THR A 1 149 ? 8.674 -11.293 5.071 1.00 85.94 149 THR A C 1
ATOM 1174 O O . THR A 1 149 ? 9.593 -10.933 4.337 1.00 85.94 149 THR A O 1
ATOM 1177 N N . LEU A 1 150 ? 8.446 -12.586 5.318 1.00 85.00 150 LEU A N 1
ATOM 1178 C CA . LEU A 1 150 ? 9.237 -13.660 4.707 1.00 85.00 150 LEU A CA 1
ATOM 1179 C C . LEU A 1 150 ? 9.085 -13.694 3.182 1.00 85.00 150 LEU A C 1
ATOM 1181 O O . LEU A 1 150 ? 10.087 -13.822 2.481 1.00 85.00 150 LEU A O 1
ATOM 1185 N N . ILE A 1 15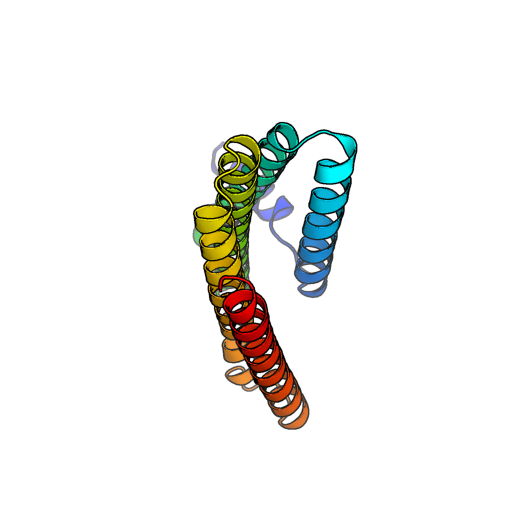1 ? 7.864 -13.530 2.659 1.00 86.94 151 ILE A N 1
ATOM 1186 C CA . ILE A 1 151 ? 7.635 -13.410 1.212 1.00 86.94 151 ILE A CA 1
ATOM 1187 C C . ILE A 1 151 ? 8.371 -12.194 0.652 1.00 86.94 151 ILE A C 1
ATOM 1189 O O . ILE A 1 151 ? 9.024 -12.308 -0.380 1.00 86.94 151 ILE A O 1
ATOM 1193 N N . ALA A 1 152 ? 8.291 -11.041 1.318 1.00 84.69 152 ALA A N 1
ATOM 1194 C CA . ALA A 1 152 ? 8.964 -9.825 0.879 1.00 84.69 152 ALA A CA 1
ATOM 1195 C C . ALA A 1 152 ? 10.485 -10.027 0.780 1.00 84.69 152 ALA A C 1
ATOM 1197 O O . ALA A 1 152 ? 11.077 -9.715 -0.253 1.00 84.69 152 ALA A O 1
ATOM 1198 N N . VAL A 1 153 ? 11.103 -10.622 1.807 1.00 84.81 153 VAL A N 1
ATOM 1199 C CA . VAL A 1 153 ? 12.535 -10.966 1.805 1.00 84.81 153 VAL A CA 1
ATOM 1200 C C . VAL A 1 153 ? 12.865 -11.958 0.689 1.00 84.81 153 VAL A C 1
ATOM 1202 O O . VAL A 1 153 ? 13.823 -11.739 -0.051 1.00 84.81 153 VAL A O 1
ATOM 1205 N N . ALA A 1 154 ? 12.063 -13.012 0.519 1.00 84.31 154 ALA A N 1
ATOM 1206 C CA . ALA A 1 154 ? 12.260 -13.993 -0.545 1.00 84.31 154 ALA A CA 1
ATOM 1207 C C . ALA A 1 154 ? 12.186 -13.347 -1.936 1.00 84.31 154 ALA A C 1
ATOM 1209 O O . ALA A 1 154 ? 13.059 -13.593 -2.763 1.00 84.31 154 ALA A O 1
ATOM 1210 N N . LEU A 1 155 ? 11.202 -12.473 -2.179 1.00 82.56 155 LEU A N 1
ATOM 1211 C CA . LEU A 1 155 ? 11.078 -11.721 -3.428 1.00 82.56 155 LEU A CA 1
ATOM 1212 C C . LEU A 1 155 ? 12.304 -10.838 -3.667 1.00 82.56 155 LEU A C 1
ATOM 1214 O O . LEU A 1 155 ? 12.837 -10.841 -4.771 1.00 82.56 155 LEU A O 1
ATOM 1218 N N . ILE A 1 156 ? 12.790 -10.125 -2.650 1.00 82.56 156 ILE A N 1
ATOM 1219 C CA . ILE A 1 156 ? 13.987 -9.283 -2.781 1.00 82.56 156 ILE A CA 1
ATOM 1220 C C . ILE A 1 156 ? 15.209 -10.123 -3.147 1.00 82.56 156 ILE A C 1
ATOM 1222 O O . ILE A 1 156 ? 15.941 -9.729 -4.049 1.00 82.56 156 ILE A O 1
ATOM 1226 N N . LEU A 1 157 ? 15.418 -11.272 -2.498 1.00 79.88 157 LEU A N 1
ATOM 1227 C CA . LEU A 1 157 ? 16.533 -12.174 -2.803 1.00 79.88 157 LEU A CA 1
ATOM 1228 C C . LEU A 1 157 ? 16.423 -12.758 -4.220 1.00 79.88 157 LEU A C 1
ATOM 1230 O O . LEU A 1 157 ? 17.415 -12.796 -4.945 1.00 79.88 157 LEU A O 1
ATOM 1234 N N . PHE A 1 158 ? 15.218 -13.149 -4.641 1.00 76.31 158 PHE A N 1
ATOM 1235 C CA . PHE A 1 158 ? 14.968 -13.712 -5.971 1.00 76.31 158 PHE A CA 1
ATOM 1236 C C . PHE A 1 158 ? 15.110 -12.668 -7.089 1.00 76.31 158 PHE A C 1
ATOM 1238 O O . PHE A 1 158 ? 15.592 -12.976 -8.176 1.00 76.31 158 PHE A O 1
ATOM 1245 N N . PHE A 1 159 ? 14.717 -11.417 -6.830 1.00 67.44 159 PHE A N 1
ATOM 1246 C CA . PHE A 1 159 ? 14.961 -10.303 -7.748 1.00 67.44 159 PHE A CA 1
ATOM 1247 C C . PHE A 1 159 ? 16.418 -9.827 -7.704 1.00 67.44 159 PHE A C 1
ATOM 1249 O O . PHE A 1 159 ? 16.933 -9.393 -8.725 1.00 67.44 159 PHE A O 1
ATOM 1256 N N . ALA A 1 160 ? 17.108 -9.930 -6.565 1.00 55.66 160 ALA A N 1
ATOM 1257 C CA . ALA A 1 160 ? 18.528 -9.599 -6.454 1.00 55.66 160 ALA A CA 1
ATOM 1258 C C . ALA A 1 160 ? 19.432 -10.580 -7.210 1.00 55.66 160 ALA A C 1
ATOM 1260 O O . ALA A 1 160 ? 20.475 -10.163 -7.700 1.00 55.66 160 ALA A O 1
ATOM 1261 N N . SER A 1 161 ? 19.033 -11.847 -7.360 1.00 50.75 161 SER A N 1
ATOM 1262 C CA . SER A 1 161 ? 19.827 -12.831 -8.108 1.00 50.75 161 SER A CA 1
ATOM 1263 C C . SER A 1 161 ? 19.746 -12.674 -9.631 1.00 50.75 161 SER A C 1
ATOM 1265 O O . SER A 1 161 ? 20.468 -13.370 -10.334 1.00 50.75 161 SER A O 1
ATOM 1267 N N . LYS A 1 162 ? 18.845 -11.827 -10.147 1.00 51.56 162 LYS A N 1
ATOM 1268 C CA . LYS A 1 162 ? 18.725 -11.522 -11.584 1.00 51.56 162 LYS A CA 1
ATOM 1269 C C . LYS A 1 162 ? 19.549 -10.309 -12.028 1.00 51.56 162 LYS A C 1
ATOM 1271 O O . LYS A 1 162 ? 19.591 -10.041 -13.221 1.00 51.56 162 LYS A O 1
ATOM 1276 N N . ASP A 1 163 ? 20.193 -9.613 -11.091 1.00 48.59 163 ASP A N 1
ATOM 1277 C CA . ASP A 1 163 ? 21.062 -8.459 -11.357 1.00 48.59 163 ASP A CA 1
ATOM 1278 C C . ASP A 1 163 ? 22.560 -8.854 -11.448 1.00 48.59 163 ASP A C 1
ATOM 1280 O O . ASP A 1 163 ? 23.429 -8.015 -11.202 1.00 48.59 163 ASP A O 1
ATOM 1284 N N . ILE A 1 164 ? 22.867 -10.123 -11.772 1.00 43.56 164 ILE A N 1
ATOM 1285 C CA . ILE A 1 164 ? 24.214 -10.616 -12.136 1.00 43.56 164 ILE A CA 1
ATOM 1286 C C . ILE A 1 164 ? 24.179 -11.136 -13.570 1.00 43.56 164 ILE A C 1
ATOM 1288 O O . ILE A 1 164 ? 23.284 -11.963 -13.859 1.00 43.56 164 ILE A O 1
#

Secondary structure (DSSP, 8-state):
-HHH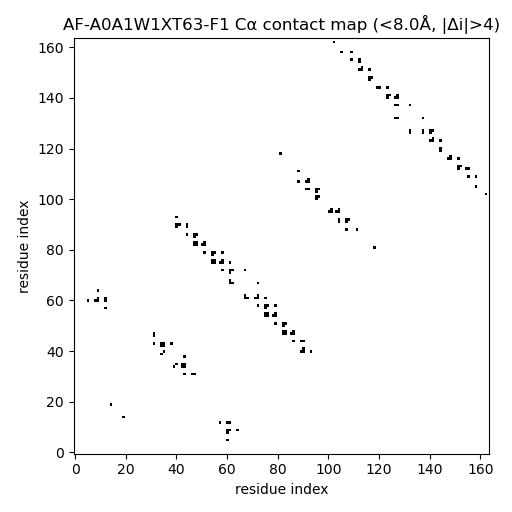HHHHHHHHH----THHHHHHHHHHHHHHHHHHHHH-HHHHHHHHHHHHHHHHHHHHHHHT-SS--HHHHHHHHHHHHHHHHHHHHHHHHHHHHHTT-HHHHHHHHHHHHHHHHHHHHHHHHHHHH-TTS-HHHHHHHHHHHHHHHHHHHHHHHHHHTT--